Protein AF-A0A6G5RQU4-F1 (afdb_monomer)

pLDDT: mean 92.31, std 9.66, range [36.72, 98.44]

Nearest PDB structures (foldseek):
  3sw3-assembly1_A  TM=7.654E-01  e=9.729E-02  Aeromonas hydrophila
  3f9o-assembly1_A  TM=7.251E-01  e=9.093E-02  Aeromonas hydrophila
  3fai-assembly1_A  TM=7.241E-01  e=1.671E-01  Aeromonas hydrophila
  3q6v-assembly2_B  TM=7.255E-01  e=2.343E-01  Serratia fonticola
  3ie1-assembly4_D  TM=6.196E-01  e=1.275E-01  Thermus thermophilus HB8

Foldseek 3Di:
DVVVLCVVPVVVDAAAEAEQEAQQCVRPLCPVVVCVSRVNHAYEYAPVRLVSNVVCVVVNLVVQCVVVVNPGRNDPDGHDHDDPAWDDDVNDTDGDDDDD

Organism: NCBI:txid67305

Radius of gyration: 14.45 Å; Cα contacts (8 Å, |Δi|>4): 115; chains: 1; bounding box: 34×35×36 Å

Structure (mmCIF, N/CA/C/O backbone):
data_AF-A0A6G5RQU4-F1
#
_entry.id   AF-A0A6G5RQU4-F1
#
loop_
_atom_site.group_PDB
_atom_site.id
_atom_site.type_symbol
_atom_site.label_atom_id
_atom_site.label_alt_id
_atom_site.label_comp_id
_atom_site.label_asym_id
_atom_site.label_entity_id
_atom_site.label_seq_id
_atom_site.pdbx_PDB_ins_code
_atom_site.Cartn_x
_atom_site.Cartn_y
_atom_site.Cartn_z
_atom_site.occupancy
_atom_site.B_iso_or_equiv
_atom_site.auth_seq_id
_atom_site.auth_comp_id
_atom_site.auth_asym_id
_atom_site.auth_atom_id
_atom_site.pdbx_PDB_model_num
ATOM 1 N N . MET A 1 1 ? 8.469 -8.004 7.339 1.00 84.81 1 MET A N 1
ATOM 2 C CA . MET A 1 1 ? 7.035 -7.730 7.591 1.00 84.81 1 MET A CA 1
ATOM 3 C C . MET A 1 1 ? 6.545 -8.089 8.990 1.00 84.81 1 MET A C 1
ATOM 5 O O . MET A 1 1 ? 5.643 -7.405 9.456 1.00 84.81 1 MET A O 1
ATOM 9 N N . ALA A 1 2 ? 7.121 -9.087 9.672 1.00 88.06 2 ALA A N 1
ATOM 10 C CA . ALA A 1 2 ? 6.685 -9.497 11.015 1.00 88.06 2 ALA A CA 1
ATOM 11 C C . ALA A 1 2 ? 6.617 -8.342 12.035 1.00 88.06 2 ALA A C 1
ATOM 13 O O . ALA A 1 2 ? 5.615 -8.209 12.724 1.00 88.06 2 ALA A O 1
ATOM 14 N N . GLU A 1 3 ? 7.622 -7.461 12.058 1.00 94.06 3 GLU A N 1
ATOM 15 C CA . GLU A 1 3 ? 7.651 -6.304 12.967 1.00 94.06 3 GLU A CA 1
ATOM 16 C C . GLU A 1 3 ? 6.471 -5.341 12.759 1.00 94.06 3 GLU A C 1
ATOM 18 O O . GLU A 1 3 ? 5.811 -4.933 13.708 1.00 94.06 3 GLU A O 1
ATOM 23 N N . VAL A 1 4 ? 6.146 -5.004 11.506 1.00 92.94 4 VAL A N 1
ATOM 24 C CA . VAL A 1 4 ? 5.011 -4.115 11.200 1.00 92.94 4 VAL A CA 1
ATOM 25 C C . VAL A 1 4 ? 3.693 -4.765 11.615 1.00 92.94 4 VAL A C 1
ATOM 27 O O . VAL A 1 4 ? 2.857 -4.102 12.221 1.00 92.94 4 VAL A O 1
ATOM 30 N N . ALA A 1 5 ? 3.521 -6.062 11.339 1.00 93.38 5 ALA A N 1
ATOM 31 C CA . ALA A 1 5 ? 2.339 -6.799 11.776 1.00 93.38 5 ALA A CA 1
ATOM 32 C C . ALA A 1 5 ? 2.213 -6.798 13.308 1.00 93.38 5 ALA A C 1
ATOM 34 O O . ALA A 1 5 ? 1.146 -6.486 13.826 1.00 93.38 5 ALA A O 1
ATOM 35 N N . HIS A 1 6 ? 3.311 -7.042 14.027 1.00 95.12 6 HIS A N 1
ATOM 36 C CA . HIS A 1 6 ? 3.325 -6.984 15.486 1.00 95.12 6 HIS A CA 1
ATOM 37 C C . HIS A 1 6 ? 2.922 -5.600 16.011 1.00 95.12 6 HIS A C 1
ATOM 39 O O . HIS A 1 6 ? 2.065 -5.501 16.885 1.00 95.12 6 HIS A O 1
ATOM 45 N N . ARG A 1 7 ? 3.468 -4.520 15.439 1.00 96.69 7 ARG A N 1
ATOM 46 C CA . ARG A 1 7 ? 3.126 -3.141 15.827 1.00 96.69 7 ARG A CA 1
ATOM 47 C C . ARG A 1 7 ? 1.664 -2.775 15.562 1.00 96.69 7 ARG A C 1
ATOM 49 O O . ARG A 1 7 ? 1.122 -1.946 16.285 1.00 96.69 7 ARG A O 1
ATOM 56 N N . ILE A 1 8 ? 1.041 -3.370 14.546 1.00 95.56 8 ILE A N 1
ATOM 57 C CA . ILE A 1 8 ? -0.392 -3.205 14.259 1.00 95.56 8 ILE A CA 1
ATOM 58 C C . ILE A 1 8 ? -1.245 -3.928 15.310 1.00 95.56 8 ILE A C 1
ATOM 60 O O . ILE A 1 8 ? -2.277 -3.407 15.721 1.00 95.56 8 ILE A O 1
ATOM 64 N N . GLU A 1 9 ? -0.820 -5.110 15.759 1.00 94.62 9 GLU A N 1
ATOM 65 C CA . GLU A 1 9 ? -1.582 -5.943 16.698 1.00 94.62 9 GLU A CA 1
ATOM 66 C C . GLU A 1 9 ? -1.394 -5.559 18.165 1.00 94.62 9 GLU A C 1
ATOM 68 O O . GLU A 1 9 ? -2.331 -5.682 18.951 1.00 94.62 9 GLU A O 1
ATOM 73 N N . ALA A 1 10 ? -0.205 -5.082 18.539 1.00 97.00 10 ALA A N 1
ATOM 74 C CA . ALA A 1 10 ? 0.155 -4.765 19.920 1.00 97.00 10 ALA A CA 1
ATOM 75 C C . ALA A 1 10 ? -0.848 -3.838 20.646 1.00 97.00 10 ALA A C 1
ATOM 77 O O . ALA A 1 10 ? -1.113 -4.077 21.824 1.00 97.00 10 ALA A O 1
ATOM 78 N N . PRO A 1 11 ? -1.464 -2.827 19.997 1.00 95.19 11 PRO A N 1
ATOM 79 C CA . PRO A 1 11 ? -2.468 -1.973 20.633 1.00 95.19 11 PRO A CA 1
ATOM 80 C C . PRO A 1 11 ? -3.844 -2.631 20.840 1.00 95.19 11 PRO A C 1
ATOM 82 O O . PRO A 1 11 ? -4.726 -1.996 21.415 1.00 95.19 11 PRO A O 1
ATOM 85 N N . GLY A 1 12 ? -4.079 -3.843 20.321 1.00 95.31 12 GLY A N 1
ATOM 86 C CA . GLY A 1 12 ? -5.382 -4.518 20.382 1.00 95.31 12 GLY A CA 1
ATOM 87 C C . GLY A 1 12 ? -6.474 -3.873 19.517 1.00 95.31 12 GLY A C 1
ATOM 88 O O . GLY A 1 12 ? -7.661 -4.073 19.770 1.00 95.31 12 GLY A O 1
ATOM 89 N N . ARG A 1 13 ? -6.096 -3.071 18.512 1.00 93.50 13 ARG A N 1
ATOM 90 C CA . ARG A 1 13 ? -7.013 -2.418 17.562 1.00 93.50 13 ARG A CA 1
ATOM 91 C C . ARG A 1 13 ? -7.141 -3.239 16.277 1.00 93.50 13 ARG A C 1
ATOM 93 O O . ARG A 1 13 ? -6.252 -4.008 15.922 1.00 93.50 13 ARG A O 1
ATOM 100 N N . THR A 1 14 ? -8.239 -3.050 15.551 1.00 94.44 14 THR A N 1
ATOM 101 C CA . THR A 1 14 ? -8.462 -3.695 14.250 1.00 94.44 14 THR A CA 1
ATOM 102 C C . THR A 1 14 ? -7.922 -2.818 13.125 1.00 94.44 14 THR A C 1
ATOM 104 O O . THR A 1 14 ? -8.363 -1.683 12.959 1.00 94.44 14 THR A O 1
ATOM 107 N N . LEU A 1 15 ? -7.011 -3.351 12.308 1.00 95.81 15 LEU A N 1
ATOM 108 C CA . LEU A 1 15 ? -6.626 -2.710 11.052 1.00 95.81 15 LEU A CA 1
ATOM 109 C C . LEU A 1 15 ? -7.792 -2.788 10.058 1.00 95.81 15 LEU A C 1
ATOM 111 O O . LEU A 1 15 ? -8.180 -3.880 9.649 1.00 95.81 15 LEU A O 1
ATOM 115 N N . THR A 1 16 ? -8.330 -1.639 9.656 1.00 95.38 16 THR A N 1
ATOM 116 C CA . THR A 1 16 ? -9.436 -1.556 8.686 1.00 95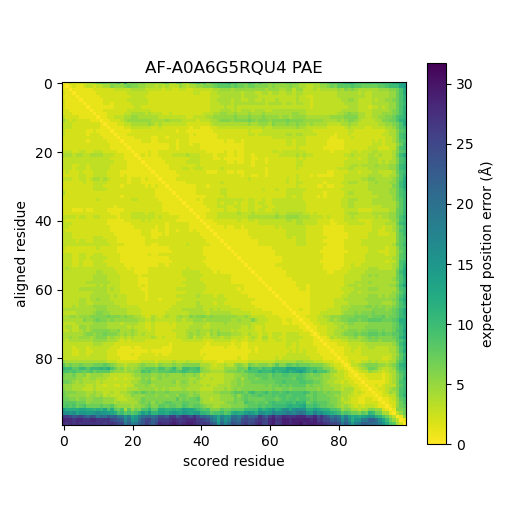.38 16 THR A CA 1
ATOM 117 C C . THR A 1 16 ? -8.973 -1.112 7.306 1.00 95.38 16 THR A C 1
ATOM 119 O O . THR A 1 16 ? -9.508 -1.577 6.304 1.00 95.38 16 THR A O 1
ATOM 122 N N . THR A 1 17 ? -7.982 -0.219 7.242 1.00 95.06 17 THR A N 1
ATOM 123 C CA . THR A 1 17 ? -7.545 0.415 5.995 1.00 95.06 17 THR A CA 1
ATOM 124 C C . THR A 1 17 ? -6.033 0.632 5.993 1.00 95.06 17 THR A C 1
ATOM 126 O O . THR A 1 17 ? -5.473 1.159 6.950 1.00 95.06 17 THR A O 1
ATOM 129 N N . THR A 1 18 ? -5.375 0.261 4.898 1.00 95.19 18 THR A N 1
ATOM 130 C CA . THR A 1 18 ? -3.999 0.632 4.554 1.00 95.19 18 THR A CA 1
ATOM 131 C C . THR A 1 18 ? -4.053 1.634 3.408 1.00 95.19 18 THR A C 1
ATOM 133 O O . THR A 1 18 ? -4.518 1.298 2.321 1.00 95.19 18 THR A O 1
ATOM 136 N N . PHE A 1 19 ? -3.588 2.861 3.631 1.00 94.94 19 PHE A N 1
ATOM 137 C CA . PHE A 1 19 ? -3.517 3.879 2.583 1.00 94.94 19 PHE A CA 1
ATOM 138 C C . PHE A 1 19 ? -2.121 3.926 1.957 1.00 94.94 19 PHE A C 1
ATOM 140 O O . PHE A 1 19 ? -1.128 4.090 2.667 1.00 94.94 19 PHE A O 1
ATOM 147 N N . ILE A 1 20 ? -2.042 3.805 0.632 1.00 96.00 20 ILE A N 1
ATOM 148 C CA . ILE A 1 20 ? -0.793 3.924 -0.127 1.00 96.00 20 ILE A CA 1
ATOM 149 C C . ILE A 1 20 ? -0.660 5.360 -0.631 1.00 96.00 20 ILE A C 1
ATOM 151 O O . ILE A 1 20 ? -1.500 5.849 -1.385 1.00 96.00 20 ILE A O 1
ATOM 155 N N . THR A 1 21 ? 0.409 6.040 -0.215 1.00 94.12 21 THR A N 1
ATOM 156 C CA . THR A 1 21 ? 0.555 7.485 -0.435 1.00 94.12 21 THR A CA 1
ATOM 157 C C . THR A 1 21 ? 0.963 7.853 -1.862 1.00 94.12 21 THR A C 1
ATOM 159 O O . THR A 1 21 ? 0.473 8.852 -2.382 1.00 94.12 21 THR A O 1
ATOM 162 N N . HIS A 1 22 ? 1.847 7.079 -2.497 1.00 95.50 22 HIS A N 1
ATOM 163 C CA . HIS A 1 22 ? 2.301 7.274 -3.880 1.00 95.50 22 HIS A CA 1
ATOM 164 C C . HIS A 1 22 ? 2.906 5.983 -4.456 1.00 95.50 22 HIS A C 1
ATOM 166 O O . HIS A 1 22 ? 3.109 5.006 -3.733 1.00 95.50 22 HIS A O 1
ATOM 172 N N . ALA A 1 23 ? 3.186 5.967 -5.761 1.00 97.00 23 ALA A N 1
ATOM 173 C CA . ALA A 1 23 ? 3.444 4.750 -6.529 1.00 97.00 23 ALA A CA 1
ATOM 174 C C . ALA A 1 23 ? 4.887 4.210 -6.474 1.00 97.00 23 ALA A C 1
ATOM 176 O O . ALA A 1 23 ? 5.288 3.449 -7.349 1.00 97.00 23 ALA A O 1
ATOM 177 N N . HIS A 1 24 ? 5.681 4.549 -5.459 1.00 96.56 24 HIS A N 1
ATOM 178 C CA . HIS A 1 24 ? 7.013 3.961 -5.289 1.00 96.56 24 HIS A CA 1
ATOM 179 C C . HIS A 1 24 ? 6.935 2.605 -4.576 1.00 96.56 24 HIS A C 1
ATOM 181 O O . HIS A 1 24 ? 6.243 2.461 -3.570 1.00 96.56 24 HIS A O 1
ATOM 187 N N . ALA A 1 25 ? 7.708 1.621 -5.034 1.00 94.62 25 ALA A N 1
ATOM 188 C CA . ALA A 1 25 ? 7.727 0.252 -4.512 1.00 94.62 25 ALA A CA 1
ATOM 189 C C . ALA A 1 25 ? 7.922 0.159 -2.989 1.00 94.62 25 ALA A C 1
ATOM 191 O O . ALA A 1 25 ? 7.283 -0.671 -2.339 1.00 94.62 25 ALA A O 1
ATOM 192 N N . ALA A 1 26 ? 8.701 1.066 -2.390 1.00 94.50 26 ALA A N 1
ATOM 193 C CA . ALA A 1 26 ? 8.880 1.141 -0.937 1.00 94.50 26 ALA A CA 1
ATOM 194 C C . ALA A 1 26 ? 7.562 1.319 -0.155 1.00 94.50 26 ALA A C 1
ATOM 196 O O . ALA A 1 26 ? 7.497 0.969 1.021 1.00 94.50 26 ALA A O 1
ATOM 197 N N . HIS A 1 27 ? 6.513 1.839 -0.799 1.00 96.19 27 HIS A N 1
ATOM 198 C CA . HIS A 1 27 ? 5.227 2.138 -0.175 1.00 96.19 27 HIS A CA 1
ATOM 199 C C . HIS A 1 27 ? 4.202 1.010 -0.299 1.00 96.19 27 HIS A C 1
ATOM 201 O O . HIS A 1 27 ? 3.242 1.004 0.466 1.00 96.19 27 HIS A O 1
ATOM 207 N N . TYR A 1 28 ? 4.379 0.058 -1.223 1.00 96.06 28 TYR A N 1
ATOM 208 C CA . TYR A 1 28 ? 3.365 -0.972 -1.481 1.00 96.06 28 TYR A CA 1
ATOM 209 C C . TYR A 1 28 ? 3.905 -2.402 -1.622 1.00 96.06 28 TYR A C 1
ATOM 211 O O . TYR A 1 28 ? 3.107 -3.332 -1.596 1.00 96.06 28 TYR A O 1
ATOM 219 N N . LEU A 1 29 ? 5.222 -2.643 -1.686 1.00 94.56 29 LEU A N 1
ATOM 220 C CA . LEU A 1 29 ? 5.750 -4.015 -1.794 1.00 94.56 29 LEU A CA 1
ATOM 221 C C . LEU A 1 29 ? 5.429 -4.907 -0.579 1.00 94.56 29 LEU A C 1
ATOM 223 O O . LEU A 1 29 ? 5.494 -6.127 -0.669 1.00 94.56 29 LEU A O 1
ATOM 227 N N . GLY A 1 30 ? 5.074 -4.324 0.568 1.00 94.50 30 GLY A N 1
ATOM 228 C CA . GLY A 1 30 ? 4.603 -5.075 1.736 1.00 94.50 30 GLY A CA 1
ATOM 229 C C . GLY A 1 30 ? 3.125 -5.478 1.683 1.00 94.50 30 GLY A C 1
ATOM 230 O O . GLY A 1 30 ? 2.660 -6.173 2.589 1.00 94.50 30 GLY A O 1
ATOM 231 N N . LEU A 1 31 ? 2.373 -5.027 0.674 1.00 95.50 31 LEU A N 1
ATOM 232 C CA . LEU A 1 31 ? 0.914 -5.052 0.685 1.00 95.50 31 LEU A CA 1
ATOM 233 C C . LEU A 1 31 ? 0.337 -6.472 0.707 1.00 95.50 31 LEU A C 1
ATOM 235 O O . LEU A 1 31 ? -0.533 -6.762 1.523 1.00 95.50 31 LEU A O 1
ATOM 239 N N . GLU A 1 32 ? 0.837 -7.381 -0.124 1.00 94.81 32 GLU A N 1
ATOM 240 C CA . GLU A 1 32 ? 0.374 -8.773 -0.161 1.00 94.81 32 GLU A CA 1
ATOM 241 C C . GLU A 1 32 ? 0.596 -9.501 1.176 1.00 94.81 32 GLU A C 1
ATOM 243 O O . GLU A 1 32 ? -0.275 -10.240 1.647 1.00 94.81 32 GLU A O 1
ATOM 248 N N . SER A 1 33 ? 1.718 -9.220 1.849 1.00 94.31 33 SER A N 1
ATOM 249 C CA . SER A 1 33 ? 1.994 -9.743 3.193 1.00 94.31 33 SER A CA 1
ATOM 250 C C . SER A 1 33 ? 1.013 -9.197 4.234 1.00 94.31 33 SER A C 1
ATOM 252 O O . SER A 1 33 ? 0.517 -9.953 5.069 1.00 94.31 33 SER A O 1
ATOM 254 N N . LEU A 1 3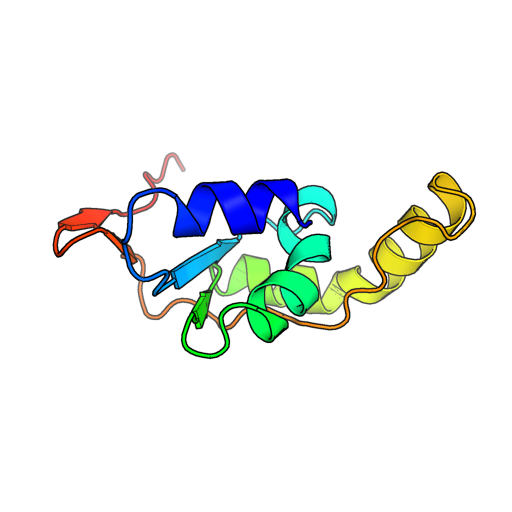4 ? 0.706 -7.894 4.185 1.00 94.69 34 LEU A N 1
ATOM 255 C CA . LEU A 1 34 ? -0.290 -7.286 5.071 1.00 94.69 34 LEU A CA 1
ATOM 256 C C . LEU A 1 34 ? -1.687 -7.846 4.805 1.00 94.69 34 LEU A C 1
ATOM 258 O O . LEU A 1 34 ? -2.379 -8.198 5.753 1.00 94.69 34 LEU A O 1
ATOM 262 N N . ARG A 1 35 ? -2.076 -8.006 3.538 1.00 94.12 35 ARG A N 1
ATOM 263 C CA . ARG A 1 35 ? -3.381 -8.555 3.150 1.00 94.12 35 ARG A CA 1
ATOM 264 C C . ARG A 1 35 ? -3.547 -10.010 3.585 1.00 94.12 35 ARG A C 1
ATOM 266 O O . ARG A 1 35 ? -4.623 -10.386 4.032 1.00 94.12 35 ARG A O 1
ATOM 273 N N . SER A 1 36 ? -2.484 -10.812 3.523 1.00 93.94 36 SER A N 1
ATOM 274 C CA . SER A 1 36 ? -2.504 -12.183 4.052 1.00 93.94 36 SER A CA 1
ATOM 275 C C . SER A 1 36 ? -2.689 -12.216 5.571 1.00 93.94 36 SER A C 1
ATOM 277 O O . SER A 1 36 ? -3.376 -13.095 6.086 1.00 93.94 36 SER A O 1
ATOM 279 N N . ARG A 1 37 ? -2.098 -11.261 6.303 1.00 95.38 37 ARG A N 1
ATOM 280 C CA . ARG A 1 37 ? -2.182 -11.217 7.771 1.00 95.38 37 ARG A CA 1
ATOM 281 C C . ARG A 1 37 ? -3.455 -10.553 8.302 1.00 95.38 37 ARG A C 1
ATOM 283 O O . ARG A 1 37 ? -3.922 -10.925 9.379 1.00 95.38 37 ARG A O 1
ATOM 290 N N . PHE A 1 38 ? -3.993 -9.592 7.558 1.00 96.44 38 PHE A N 1
ATOM 291 C CA . PHE A 1 38 ? -5.161 -8.780 7.896 1.00 96.44 38 PHE A CA 1
ATOM 292 C C . PHE A 1 38 ? -6.158 -8.781 6.724 1.00 96.44 38 PHE A C 1
ATOM 294 O O . PHE A 1 38 ? -6.369 -7.748 6.092 1.00 96.44 38 PHE A O 1
ATOM 301 N N . PRO A 1 39 ? -6.796 -9.924 6.412 1.00 95.25 39 PRO A N 1
ATOM 302 C CA . PRO A 1 39 ? -7.620 -10.074 5.207 1.00 95.25 39 PRO A CA 1
ATOM 303 C C . PRO A 1 39 ? -8.872 -9.185 5.181 1.00 95.25 39 PRO A C 1
ATOM 305 O O . PRO A 1 39 ? -9.457 -8.992 4.122 1.00 95.25 39 PRO A O 1
ATOM 308 N N . GLN A 1 40 ? -9.281 -8.649 6.335 1.00 94.31 40 GLN A N 1
ATOM 309 C CA . GLN A 1 40 ? -10.406 -7.715 6.456 1.00 94.31 40 GLN A CA 1
ATOM 310 C C . GLN A 1 40 ? -10.009 -6.259 6.166 1.00 94.31 40 GLN A C 1
ATOM 312 O O . GLN A 1 40 ? -10.881 -5.416 5.965 1.00 94.31 40 GLN A O 1
ATOM 317 N N . ALA A 1 41 ? -8.710 -5.947 6.172 1.00 95.88 41 ALA A N 1
ATOM 318 C CA . ALA A 1 41 ? -8.232 -4.600 5.918 1.00 95.88 41 ALA A CA 1
ATOM 319 C C . ALA A 1 41 ? -8.261 -4.300 4.416 1.00 95.88 41 ALA A C 1
ATOM 321 O O . ALA A 1 41 ? -7.692 -5.040 3.610 1.00 95.88 41 ALA A O 1
ATOM 322 N N . LYS A 1 42 ? -8.869 -3.176 4.040 1.00 95.06 42 LYS A N 1
ATOM 323 C CA . LYS A 1 42 ? -8.804 -2.660 2.672 1.00 95.06 42 LYS A CA 1
ATOM 324 C C . LYS A 1 42 ? -7.452 -2.016 2.419 1.00 95.06 42 LYS A C 1
ATOM 326 O O . LYS A 1 42 ? -6.864 -1.419 3.318 1.00 95.06 42 LYS A O 1
ATOM 331 N N . ALA A 1 43 ? -6.982 -2.079 1.184 1.00 96.38 43 ALA A N 1
ATOM 332 C CA . ALA A 1 43 ? -5.835 -1.305 0.741 1.00 96.38 43 ALA A CA 1
ATOM 333 C C . ALA A 1 43 ? -6.296 -0.321 -0.317 1.00 96.38 43 ALA A C 1
ATOM 335 O O . ALA A 1 43 ? -6.833 -0.743 -1.336 1.00 96.38 43 ALA A O 1
ATOM 336 N N . VAL A 1 44 ? -6.104 0.968 -0.066 1.00 95.94 44 VAL A N 1
ATOM 337 C CA . VAL A 1 44 ? -6.648 2.039 -0.902 1.00 95.94 44 VAL A CA 1
ATOM 338 C C . VAL A 1 44 ? -5.574 3.058 -1.255 1.00 95.94 44 VAL A C 1
ATOM 340 O O . VAL A 1 44 ? -4.620 3.262 -0.505 1.00 95.94 44 VAL A O 1
ATOM 343 N N . ALA A 1 45 ? -5.718 3.701 -2.405 1.00 95.62 45 ALA A N 1
ATOM 344 C CA . ALA A 1 45 ? -4.857 4.790 -2.855 1.00 95.62 45 ALA A CA 1
ATOM 345 C C . ALA A 1 45 ? -5.656 5.756 -3.734 1.00 95.62 45 ALA A C 1
ATOM 347 O O . ALA A 1 45 ? -6.716 5.398 -4.242 1.00 95.62 45 ALA A O 1
ATOM 348 N N . LEU A 1 46 ? -5.153 6.971 -3.968 1.00 94.31 46 LEU A N 1
ATOM 349 C CA . LEU A 1 46 ? -5.791 7.868 -4.938 1.00 94.31 46 LEU A CA 1
ATOM 350 C C . LEU A 1 46 ? -5.884 7.192 -6.321 1.00 94.31 46 LEU A C 1
ATOM 352 O O . LEU A 1 46 ? -4.942 6.492 -6.701 1.00 94.31 46 LEU A O 1
ATOM 356 N N . PRO A 1 47 ? -6.950 7.423 -7.112 1.00 95.38 47 PRO A N 1
ATOM 357 C CA . PRO A 1 47 ? -7.100 6.791 -8.425 1.00 95.38 47 PRO A CA 1
ATOM 358 C C . PRO A 1 47 ? -5.887 6.971 -9.351 1.00 95.38 47 PRO A C 1
ATOM 360 O O . PRO A 1 47 ? -5.494 6.029 -10.039 1.00 95.38 47 PRO A O 1
ATOM 363 N N . SER A 1 48 ? -5.248 8.146 -9.324 1.00 95.38 48 SER A N 1
ATOM 364 C CA . SER A 1 48 ? -4.013 8.415 -10.073 1.00 95.38 48 SER A CA 1
ATOM 365 C C . SER A 1 48 ? -2.838 7.550 -9.604 1.00 95.38 48 SER A C 1
ATOM 367 O O . SER A 1 48 ? -2.127 6.988 -10.432 1.00 95.38 48 SER A O 1
ATOM 369 N N . VAL A 1 49 ? -2.682 7.369 -8.290 1.00 96.75 49 VAL A N 1
ATOM 370 C CA . VAL A 1 49 ? -1.660 6.493 -7.699 1.00 96.75 49 VAL A CA 1
ATOM 371 C C . VAL A 1 49 ? -1.923 5.033 -8.068 1.00 96.75 49 VAL A C 1
ATOM 373 O O . VAL A 1 49 ? -0.993 4.323 -8.435 1.00 96.75 49 VAL A O 1
ATOM 376 N N . VAL A 1 50 ? -3.180 4.574 -8.042 1.00 98.06 50 VAL A N 1
ATOM 377 C CA . VAL A 1 50 ? -3.533 3.212 -8.485 1.00 98.06 50 VAL A CA 1
ATOM 378 C C . VAL A 1 50 ? -3.156 2.996 -9.951 1.00 98.06 50 VAL A C 1
ATOM 380 O O . VAL A 1 50 ? -2.589 1.957 -10.290 1.00 98.06 50 VAL A O 1
ATOM 383 N N . ALA A 1 51 ? -3.466 3.959 -10.824 1.00 98.19 51 ALA A N 1
ATOM 384 C CA . ALA A 1 51 ? -3.112 3.888 -12.239 1.00 98.19 51 ALA A CA 1
ATOM 385 C C . ALA A 1 51 ? -1.590 3.817 -12.446 1.00 98.19 51 ALA A C 1
ATOM 387 O O . ALA A 1 51 ? -1.117 2.983 -13.218 1.00 98.19 51 ALA A O 1
ATOM 388 N N . GLU A 1 52 ? -0.822 4.624 -11.716 1.00 98.44 52 GLU A N 1
ATOM 389 C CA . GLU A 1 52 ? 0.640 4.620 -11.791 1.00 98.44 52 GLU A CA 1
ATOM 390 C C . GLU A 1 52 ? 1.253 3.318 -11.250 1.00 98.44 52 GLU A C 1
ATOM 392 O O . GLU A 1 52 ? 2.142 2.752 -11.889 1.00 98.44 52 GLU A O 1
ATOM 397 N N . ILE A 1 53 ? 0.741 2.776 -10.136 1.00 98.31 53 ILE A N 1
ATOM 398 C CA . ILE A 1 53 ? 1.170 1.465 -9.622 1.00 98.31 53 ILE A CA 1
ATOM 399 C C . ILE A 1 53 ? 0.907 0.389 -10.679 1.00 98.31 53 ILE A C 1
ATOM 401 O O . ILE A 1 53 ? 1.817 -0.368 -10.996 1.00 98.31 53 ILE A O 1
ATOM 405 N N . LYS A 1 54 ? -0.288 0.345 -11.286 1.00 98.19 54 LYS A N 1
ATOM 406 C CA . LYS A 1 54 ? -0.603 -0.626 -12.354 1.00 98.19 54 LYS A CA 1
ATOM 407 C C . LYS A 1 54 ? 0.350 -0.521 -13.546 1.00 98.19 54 LYS A C 1
ATOM 409 O O . LYS A 1 54 ? 0.697 -1.540 -14.131 1.00 98.19 54 LYS A O 1
ATOM 414 N N . ALA A 1 55 ? 0.759 0.692 -13.910 1.00 98.25 55 ALA A N 1
ATOM 415 C CA . ALA A 1 55 ? 1.655 0.920 -15.040 1.00 98.25 55 ALA A CA 1
ATOM 416 C C . ALA A 1 55 ? 3.118 0.548 -14.742 1.00 98.25 55 ALA A C 1
ATOM 418 O O . ALA A 1 55 ? 3.862 0.202 -15.657 1.00 98.25 55 ALA A O 1
ATOM 419 N N . THR A 1 56 ? 3.548 0.633 -13.480 1.00 97.69 56 THR A N 1
ATOM 420 C CA . THR A 1 56 ? 4.973 0.559 -13.113 1.00 97.69 56 THR A CA 1
ATOM 421 C C . THR A 1 56 ? 5.337 -0.647 -12.247 1.00 97.69 56 THR A C 1
ATOM 423 O O . THR A 1 56 ? 6.526 -0.953 -12.118 1.00 97.69 56 THR A O 1
ATOM 426 N N . SER A 1 57 ? 4.362 -1.360 -11.667 1.00 96.62 57 SER A N 1
ATOM 427 C CA . SER A 1 57 ? 4.611 -2.360 -10.621 1.00 96.62 57 SER A CA 1
ATOM 428 C C . SER A 1 57 ? 5.523 -3.490 -11.064 1.00 96.62 57 SER A C 1
ATOM 430 O O . SER A 1 57 ? 6.387 -3.903 -10.293 1.00 96.62 57 SER A O 1
ATOM 432 N N . ASP A 1 58 ? 5.374 -3.969 -12.298 1.00 96.62 58 ASP A N 1
ATOM 433 C CA . ASP A 1 58 ? 6.198 -5.056 -12.824 1.00 96.62 58 ASP A CA 1
ATOM 434 C C . ASP A 1 58 ? 7.663 -4.650 -12.980 1.00 96.62 58 ASP A C 1
ATOM 436 O O . ASP A 1 58 ? 8.564 -5.374 -12.545 1.00 96.62 58 ASP A O 1
ATOM 440 N N . ALA A 1 59 ? 7.904 -3.464 -13.545 1.00 97.06 59 ALA A N 1
ATOM 441 C CA . ALA A 1 59 ? 9.247 -2.921 -13.705 1.00 97.06 59 ALA A CA 1
ATOM 442 C C . ALA A 1 59 ? 9.907 -2.692 -12.340 1.00 97.06 59 ALA A C 1
ATOM 444 O O . ALA A 1 59 ? 11.020 -3.163 -12.107 1.00 97.06 59 ALA A O 1
ATOM 445 N N . GLN A 1 60 ? 9.192 -2.058 -11.405 1.00 96.50 60 GLN A N 1
ATOM 446 C CA . GLN A 1 60 ? 9.701 -1.814 -10.057 1.00 96.50 60 GLN A CA 1
ATOM 447 C C . GLN A 1 60 ? 9.996 -3.118 -9.308 1.00 96.50 60 GLN A C 1
ATOM 449 O O . GLN A 1 60 ? 11.045 -3.235 -8.678 1.00 96.50 60 GLN A O 1
ATOM 454 N N . ARG A 1 61 ? 9.124 -4.129 -9.416 1.00 95.69 61 ARG A N 1
ATOM 455 C CA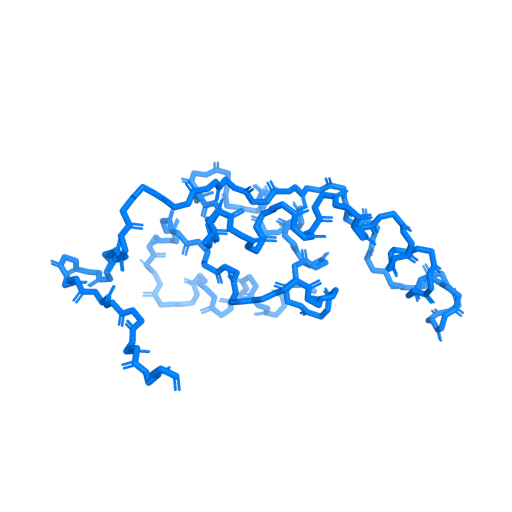 . ARG A 1 61 ? 9.329 -5.447 -8.798 1.00 95.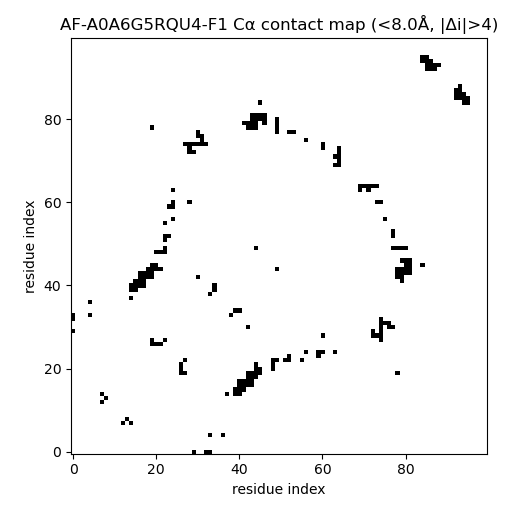69 61 ARG A CA 1
ATOM 456 C C . ARG A 1 61 ? 10.594 -6.122 -9.321 1.00 95.69 61 ARG A C 1
ATOM 458 O O . ARG A 1 61 ? 11.377 -6.646 -8.531 1.00 95.69 61 ARG A O 1
ATOM 465 N N . LYS A 1 62 ? 10.837 -6.065 -10.635 1.00 96.06 62 LYS A N 1
ATOM 466 C CA . LYS A 1 62 ? 12.071 -6.584 -11.240 1.00 96.06 62 LYS A CA 1
ATOM 467 C C . LYS A 1 62 ? 13.305 -5.844 -10.713 1.00 96.06 62 LYS A C 1
ATOM 469 O O . LYS A 1 62 ? 14.214 -6.497 -10.209 1.00 96.06 62 LYS A O 1
ATOM 474 N N . THR A 1 63 ? 13.303 -4.512 -10.763 1.00 96.19 63 THR A N 1
ATOM 475 C CA . THR A 1 63 ? 14.416 -3.677 -10.283 1.00 96.19 63 THR A CA 1
ATOM 476 C C . THR A 1 63 ? 14.731 -3.934 -8.811 1.00 96.19 63 THR A C 1
ATOM 478 O O . THR A 1 63 ? 15.888 -4.113 -8.446 1.00 96.19 63 THR A O 1
ATOM 481 N N . TRP A 1 64 ? 13.713 -4.026 -7.954 1.00 96.31 64 TRP A N 1
ATOM 482 C CA . TRP A 1 64 ? 13.910 -4.307 -6.532 1.00 96.31 64 TRP A CA 1
ATOM 483 C C . TRP A 1 64 ? 14.454 -5.713 -6.291 1.00 96.31 64 TRP A C 1
ATOM 485 O O . TRP A 1 64 ? 15.356 -5.891 -5.474 1.00 96.31 64 TRP A O 1
ATOM 495 N N . ARG A 1 65 ? 13.966 -6.722 -7.021 1.00 95.44 65 ARG A N 1
ATOM 496 C CA . ARG A 1 65 ? 14.553 -8.064 -6.950 1.00 95.44 65 ARG A CA 1
ATOM 497 C C . ARG A 1 65 ? 16.023 -8.059 -7.363 1.00 95.44 65 ARG A C 1
ATOM 499 O O . ARG A 1 65 ? 16.803 -8.754 -6.732 1.00 95.44 65 ARG A O 1
ATOM 506 N N . GLU A 1 66 ? 16.415 -7.287 -8.369 1.00 96.19 66 GLU A N 1
ATOM 507 C CA . GLU A 1 66 ? 17.822 -7.163 -8.769 1.00 96.19 66 GLU A CA 1
ATOM 508 C C . GLU A 1 66 ? 18.660 -6.467 -7.685 1.00 96.19 66 GLU A C 1
ATOM 510 O O . GLU A 1 66 ? 19.681 -7.005 -7.263 1.00 96.19 66 GLU A O 1
ATOM 515 N N . TRP A 1 67 ? 18.203 -5.323 -7.166 1.00 96.06 67 TRP A N 1
ATOM 516 C CA . TRP A 1 67 ? 18.926 -4.547 -6.148 1.00 96.06 67 TRP A CA 1
ATOM 517 C C . TRP A 1 67 ? 19.130 -5.285 -4.827 1.00 96.06 67 TRP A C 1
ATOM 519 O O . TRP A 1 67 ? 20.148 -5.095 -4.168 1.00 96.06 67 TRP A O 1
ATOM 529 N N . PHE A 1 68 ? 18.168 -6.117 -4.434 1.00 94.94 68 PHE A N 1
ATOM 530 C CA . PHE A 1 68 ? 18.225 -6.872 -3.184 1.00 94.94 68 PHE A CA 1
ATOM 531 C C . PHE A 1 68 ? 18.604 -8.342 -3.393 1.00 94.94 68 PHE A C 1
ATOM 533 O O . PHE A 1 68 ? 18.327 -9.162 -2.519 1.00 94.94 68 PHE A O 1
ATOM 540 N N . GLU A 1 69 ? 19.211 -8.698 -4.531 1.00 96.06 69 GLU A N 1
ATOM 541 C CA . GLU A 1 69 ? 19.681 -10.065 -4.823 1.00 96.06 69 GLU A CA 1
ATOM 542 C C . GLU A 1 69 ? 18.582 -11.130 -4.612 1.00 96.06 69 GLU A C 1
ATOM 544 O O . GLU A 1 69 ? 18.789 -12.189 -4.024 1.00 96.06 69 GLU A O 1
ATOM 549 N N . GLY A 1 70 ? 17.358 -10.812 -5.025 1.00 93.00 70 GLY A N 1
ATOM 550 C CA . GLY A 1 70 ? 16.176 -11.660 -4.89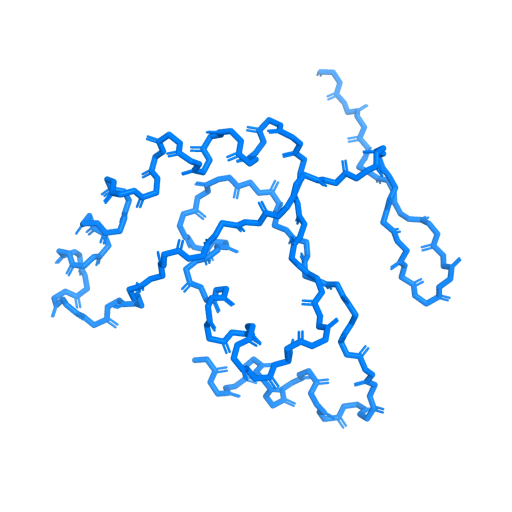2 1.00 93.00 70 GLY A CA 1
ATOM 551 C C . GLY A 1 70 ? 15.528 -11.667 -3.504 1.00 93.00 70 GLY A C 1
ATOM 552 O O . GLY A 1 70 ? 14.509 -12.328 -3.337 1.00 93.00 70 GLY A O 1
ATOM 553 N N . ARG A 1 71 ? 16.061 -10.928 -2.521 1.00 92.19 71 ARG A N 1
ATOM 554 C CA . ARG A 1 71 ? 15.529 -10.864 -1.144 1.00 92.19 71 ARG A CA 1
ATOM 555 C C . ARG A 1 71 ? 14.396 -9.849 -0.957 1.00 92.19 71 ARG A C 1
ATOM 557 O O . ARG A 1 71 ? 13.812 -9.787 0.124 1.00 92.19 71 ARG A O 1
ATOM 564 N N . ALA A 1 72 ? 14.100 -9.036 -1.972 1.00 92.06 72 ALA A N 1
ATOM 565 C CA . ALA A 1 72 ? 12.944 -8.142 -1.954 1.00 92.06 72 ALA A CA 1
ATOM 566 C C . ALA A 1 72 ? 11.627 -8.935 -1.951 1.00 92.06 72 ALA A C 1
ATOM 568 O O . ALA A 1 72 ? 11.555 -10.043 -2.481 1.00 92.06 72 ALA A O 1
ATOM 569 N N . LEU A 1 73 ? 10.576 -8.341 -1.383 1.00 91.50 73 LEU A N 1
ATOM 570 C CA . LEU A 1 73 ? 9.228 -8.906 -1.449 1.00 91.50 73 LEU A CA 1
ATOM 571 C C . LEU A 1 73 ? 8.715 -8.901 -2.894 1.00 91.50 73 LEU A C 1
ATOM 573 O O . LEU A 1 73 ? 8.861 -7.908 -3.609 1.00 91.50 73 LEU A O 1
ATOM 577 N N . ASP A 1 74 ? 8.077 -9.999 -3.294 1.00 90.25 74 ASP A N 1
ATOM 578 C CA . ASP A 1 74 ? 7.510 -10.194 -4.630 1.00 90.25 74 ASP A CA 1
ATOM 579 C C . ASP A 1 74 ? 6.006 -9.893 -4.620 1.00 90.25 74 ASP A C 1
ATOM 581 O O . ASP A 1 74 ? 5.171 -10.783 -4.702 1.00 90.25 74 ASP A O 1
ATOM 585 N N . ASN A 1 75 ? 5.649 -8.620 -4.441 1.00 93.06 75 ASN A N 1
ATOM 586 C CA . ASN A 1 75 ? 4.249 -8.215 -4.327 1.00 93.06 75 ASN A CA 1
ATOM 587 C C . ASN A 1 75 ? 3.595 -8.013 -5.694 1.00 93.06 75 ASN A C 1
ATOM 589 O O . ASN A 1 75 ? 4.021 -7.157 -6.475 1.00 93.06 75 ASN A O 1
ATOM 593 N N . THR A 1 76 ? 2.483 -8.7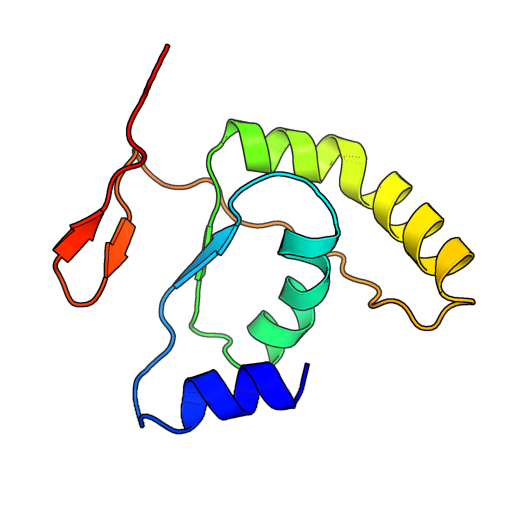11 -5.910 1.00 94.06 76 THR A N 1
ATOM 594 C CA . THR A 1 76 ? 1.606 -8.520 -7.077 1.00 94.06 76 THR A CA 1
ATOM 595 C C . THR A 1 76 ? 0.304 -7.789 -6.740 1.00 94.06 76 THR A C 1
ATOM 597 O O . THR A 1 76 ? -0.451 -7.414 -7.637 1.00 94.06 76 THR A O 1
ATOM 600 N N . ALA A 1 77 ? 0.036 -7.544 -5.453 1.00 95.12 77 ALA A N 1
ATOM 601 C CA . ALA A 1 77 ? -1.172 -6.859 -5.019 1.00 95.12 77 ALA A CA 1
ATOM 60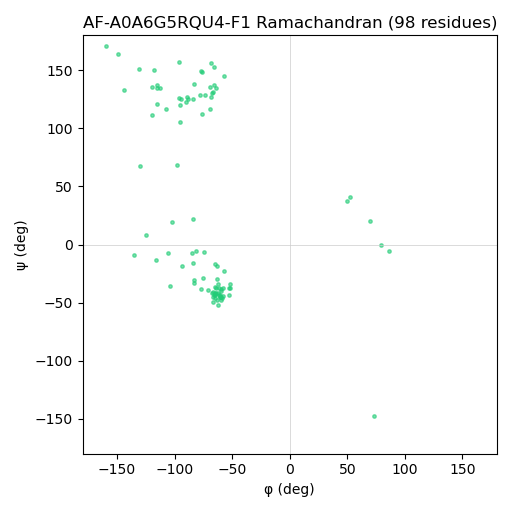2 C C . ALA A 1 77 ? -1.168 -5.377 -5.428 1.00 95.12 77 ALA A C 1
ATOM 604 O O . ALA A 1 77 ? -0.186 -4.658 -5.226 1.00 95.12 77 ALA A O 1
ATOM 605 N N . ILE A 1 78 ? -2.312 -4.924 -5.941 1.00 97.25 78 ILE A N 1
ATOM 606 C CA . ILE A 1 78 ? -2.595 -3.539 -6.324 1.00 97.25 78 ILE A CA 1
ATOM 607 C C . ILE A 1 78 ? -3.666 -2.991 -5.366 1.00 97.25 78 ILE A C 1
ATOM 609 O O . ILE A 1 78 ? -4.642 -3.703 -5.113 1.00 97.25 78 ILE A O 1
ATOM 613 N N . PRO A 1 79 ? -3.516 -1.767 -4.824 1.00 97.44 79 PRO A N 1
ATOM 614 C CA . PRO A 1 79 ? -4.554 -1.150 -4.002 1.00 97.44 79 PRO A CA 1
ATOM 615 C C . PRO A 1 79 ? -5.800 -0.787 -4.825 1.00 97.44 79 PRO A C 1
ATOM 617 O O . PRO A 1 79 ? -5.740 -0.570 -6.037 1.00 97.44 79 PRO A O 1
ATOM 620 N N . GLU A 1 80 ? -6.934 -0.687 -4.145 1.00 97.12 80 GLU A N 1
ATOM 621 C CA . GLU A 1 80 ? -8.194 -0.203 -4.701 1.00 97.12 80 GLU A CA 1
ATOM 622 C C . GLU A 1 80 ? -8.179 1.333 -4.818 1.00 97.12 80 GLU A C 1
ATOM 624 O O . GLU A 1 80 ? -7.510 2.012 -4.030 1.00 97.12 80 GLU A O 1
ATOM 629 N N . PRO A 1 81 ? -8.886 1.921 -5.801 1.00 96.50 81 PRO A N 1
ATOM 630 C CA . PRO A 1 81 ? -9.068 3.366 -5.836 1.00 96.50 81 PRO A CA 1
ATOM 631 C C . PRO A 1 81 ? -9.870 3.812 -4.610 1.00 96.50 81 PRO A C 1
ATOM 633 O O . PRO A 1 81 ? -10.871 3.198 -4.256 1.00 96.50 81 PRO A O 1
ATOM 636 N N . LEU A 1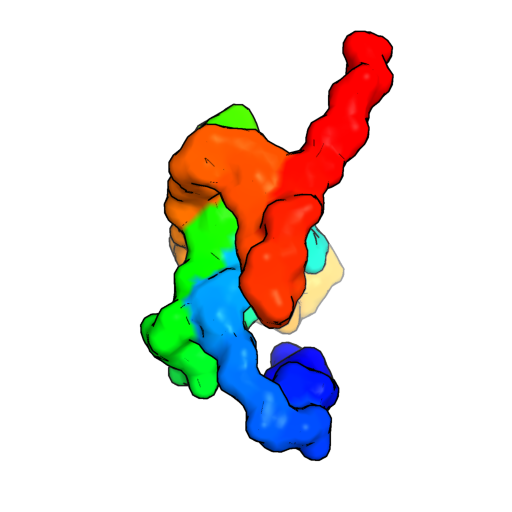 82 ? -9.413 4.876 -3.957 1.00 93.69 82 LEU A N 1
ATOM 637 C CA . LEU A 1 82 ? -10.132 5.514 -2.865 1.00 93.69 82 LEU A CA 1
ATOM 638 C C . LEU A 1 82 ? -11.419 6.146 -3.406 1.00 93.69 82 LEU A C 1
ATOM 640 O O . LEU A 1 82 ? -11.382 6.893 -4.387 1.00 93.69 82 LEU A O 1
ATOM 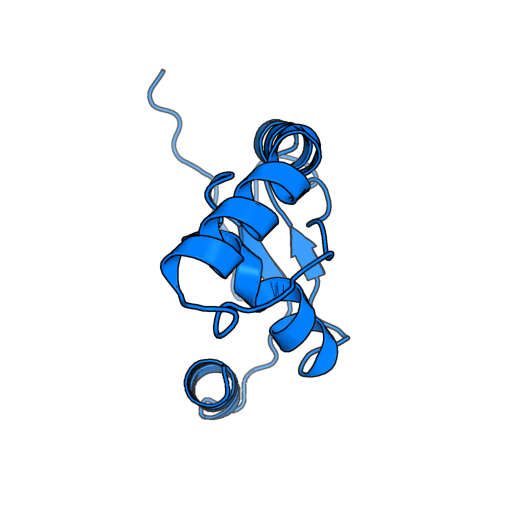644 N N . ASP A 1 83 ? -12.534 5.874 -2.735 1.00 87.25 83 ASP A N 1
ATOM 645 C CA . ASP A 1 83 ? -13.808 6.528 -3.011 1.00 87.25 83 ASP A CA 1
ATOM 646 C C . ASP A 1 83 ? -13.794 7.949 -2.430 1.00 87.25 83 ASP A C 1
ATOM 648 O O . ASP A 1 83 ? -13.770 8.148 -1.214 1.00 87.25 83 ASP A O 1
ATOM 652 N N . GLY A 1 84 ? -13.801 8.953 -3.308 1.00 86.25 84 GLY A N 1
ATOM 653 C CA . GLY A 1 84 ? -13.685 10.354 -2.908 1.00 86.25 84 GLY A CA 1
ATOM 654 C C . GLY A 1 84 ? -12.267 10.725 -2.462 1.00 86.25 84 GLY A C 1
ATOM 655 O O . GLY A 1 84 ? -11.277 10.225 -2.992 1.00 86.25 84 GLY A O 1
ATOM 656 N N . ASP A 1 85 ? -12.162 11.651 -1.512 1.00 84.50 85 ASP A N 1
ATOM 657 C CA . ASP A 1 85 ? -10.892 12.249 -1.075 1.00 84.50 85 ASP A CA 1
ATOM 658 C C . ASP A 1 85 ? -10.638 12.131 0.436 1.00 84.50 85 ASP A C 1
ATOM 660 O O . ASP A 1 85 ? -9.703 12.733 0.967 1.00 84.50 85 ASP A O 1
ATOM 664 N N . THR A 1 86 ? -11.485 11.365 1.125 1.00 86.69 86 THR A N 1
ATOM 665 C CA . THR A 1 86 ? -11.512 11.264 2.582 1.00 86.69 86 THR A CA 1
ATOM 666 C C . THR A 1 86 ? -11.245 9.831 3.027 1.00 86.69 86 THR A C 1
ATOM 668 O O . THR A 1 86 ? -11.830 8.883 2.510 1.00 86.69 86 THR A O 1
ATOM 671 N N . ILE A 1 87 ? -10.394 9.674 4.037 1.00 88.25 87 ILE A N 1
ATOM 672 C CA . ILE A 1 87 ? -10.128 8.406 4.723 1.00 88.25 87 ILE A CA 1
ATOM 673 C C . ILE A 1 87 ? -10.607 8.542 6.163 1.00 88.25 87 ILE A C 1
ATOM 675 O O . ILE A 1 87 ? -10.358 9.560 6.802 1.00 88.25 87 ILE A O 1
ATOM 679 N N . LEU A 1 88 ? -11.277 7.519 6.690 1.00 88.69 88 LEU A N 1
ATOM 680 C CA . LEU A 1 88 ? -11.713 7.500 8.085 1.00 88.69 88 LEU A CA 1
ATOM 681 C C . LEU A 1 88 ? -10.633 6.888 8.984 1.00 88.69 88 LEU A C 1
ATOM 683 O O . LEU A 1 88 ? -10.207 5.756 8.759 1.00 88.69 88 LEU A O 1
ATOM 687 N N . ILE A 1 89 ? -10.249 7.609 10.036 1.00 89.88 89 ILE A N 1
ATOM 688 C CA . ILE A 1 89 ? -9.419 7.119 11.140 1.00 89.88 89 ILE A CA 1
ATOM 689 C C . ILE A 1 89 ? -10.228 7.252 12.426 1.00 89.88 89 ILE A C 1
ATOM 691 O O . ILE A 1 89 ? -10.534 8.362 12.848 1.00 89.88 89 ILE A O 1
ATOM 695 N N . ASP A 1 90 ? -10.622 6.124 13.020 1.00 89.69 90 ASP A N 1
ATOM 696 C CA . ASP A 1 90 ? -11.443 6.081 14.242 1.00 89.69 90 ASP A CA 1
ATOM 697 C C . ASP A 1 90 ? -12.699 6.982 14.179 1.00 89.69 90 ASP A C 1
ATOM 699 O O . ASP A 1 90 ? -13.093 7.612 15.155 1.00 89.69 90 ASP A O 1
ATOM 703 N N . GLY A 1 91 ? -13.333 7.055 13.001 1.00 88.69 91 GLY A N 1
ATOM 704 C CA . GLY A 1 91 ? -14.517 7.888 12.748 1.00 88.69 91 GLY A CA 1
ATOM 705 C C . GLY A 1 91 ? -14.217 9.338 12.349 1.00 88.69 91 GLY A C 1
ATOM 706 O O . GLY A 1 91 ? -15.132 10.059 11.956 1.00 88.69 91 GLY A O 1
ATOM 707 N N . HIS A 1 92 ? -12.954 9.761 12.374 1.00 90.38 92 HIS A N 1
ATOM 708 C CA . HIS A 1 92 ? -12.523 11.085 11.938 1.00 90.38 92 HIS A CA 1
ATOM 709 C C . HIS A 1 92 ? -12.057 11.054 10.482 1.00 90.38 92 HIS A C 1
ATOM 711 O O . HIS A 1 92 ? -11.177 10.279 10.112 1.00 90.38 92 HIS A O 1
ATOM 717 N N . GLY A 1 93 ? -12.647 11.907 9.646 1.00 89.50 93 GLY A N 1
ATOM 718 C CA . GLY A 1 93 ? -12.229 12.064 8.257 1.00 89.50 93 GLY A CA 1
ATOM 719 C C . GLY A 1 93 ? -10.913 12.828 8.151 1.00 89.50 93 GLY A C 1
ATOM 720 O O . GLY A 1 93 ? -10.786 13.927 8.688 1.00 89.50 93 GLY A O 1
ATOM 721 N N . ILE A 1 94 ? -9.954 12.267 7.422 1.00 88.75 94 ILE A N 1
ATOM 722 C CA . ILE A 1 94 ? -8.720 12.934 7.014 1.00 88.75 94 ILE A CA 1
ATOM 723 C C . ILE A 1 94 ? -8.725 13.054 5.496 1.00 88.75 94 ILE A C 1
ATOM 725 O O . ILE A 1 94 ? -9.045 12.097 4.790 1.00 88.75 94 ILE A O 1
ATOM 729 N N . ARG A 1 95 ? -8.360 14.236 5.002 1.00 86.00 95 ARG A N 1
ATOM 730 C CA . ARG A 1 95 ? -8.216 14.540 3.578 1.00 86.00 95 ARG A CA 1
ATOM 731 C C . ARG A 1 95 ? -6.772 14.916 3.300 1.00 86.00 95 ARG A C 1
ATOM 733 O O . ARG A 1 95 ? -6.086 15.451 4.172 1.00 86.00 95 ARG A O 1
ATOM 740 N N . ARG A 1 96 ? -6.305 14.635 2.086 1.00 74.75 96 ARG A N 1
ATOM 741 C CA . ARG A 1 96 ? -5.026 15.177 1.627 1.00 74.75 96 ARG A CA 1
ATOM 742 C C . ARG A 1 96 ? -5.193 16.684 1.455 1.00 74.75 96 ARG A C 1
ATOM 744 O O . ARG A 1 96 ? -6.103 17.108 0.748 1.00 74.75 96 ARG A O 1
ATOM 751 N N . ASP A 1 97 ? -4.323 17.471 2.075 1.00 73.69 97 ASP A N 1
ATOM 752 C CA . ASP A 1 97 ? -4.268 18.901 1.791 1.00 73.69 97 ASP A CA 1
ATOM 753 C C . ASP A 1 97 ? -3.763 19.102 0.352 1.00 73.69 97 ASP A C 1
ATOM 755 O O . ASP A 1 97 ? -2.792 18.466 -0.074 1.00 73.69 97 ASP A O 1
ATOM 759 N N . HIS A 1 98 ? -4.473 19.908 -0.428 1.00 57.41 98 HIS A N 1
ATOM 760 C CA . HIS A 1 98 ? -4.065 20.276 -1.777 1.00 57.41 98 HIS A CA 1
ATOM 761 C C . HIS A 1 98 ? -3.326 21.614 -1.685 1.00 57.41 98 HIS A C 1
ATOM 763 O O . HIS A 1 98 ? -3.961 22.653 -1.545 1.00 57.41 98 HIS A O 1
ATOM 769 N N . ALA A 1 99 ? -1.999 21.590 -1.809 1.00 37.19 99 ALA A N 1
ATOM 770 C CA . ALA A 1 99 ? -1.303 22.690 -2.464 1.00 37.19 99 ALA A CA 1
ATOM 771 C C . ALA A 1 99 ? -1.273 22.353 -3.959 1.00 37.19 99 ALA A C 1
ATOM 773 O O . ALA A 1 99 ? -0.909 21.232 -4.329 1.00 37.19 99 ALA A O 1
ATOM 774 N N . GLU A 1 100 ? -1.772 23.283 -4.765 1.00 36.72 100 GLU A N 1
ATOM 775 C CA . GLU A 1 100 ? -1.725 23.254 -6.230 1.00 36.72 100 GLU A CA 1
ATOM 776 C C . GLU A 1 100 ? -0.294 23.089 -6.760 1.00 36.72 100 GLU A C 1
ATOM 778 O O . GLU A 1 100 ? 0.645 23.632 -6.129 1.00 36.72 100 GLU A O 1
#

Solvent-accessible surface area (backbone atoms only — not comparable to full-atom values): 6049 Å² total; per-residue (Å²): 109,68,67,62,54,47,64,54,48,72,79,74,53,83,73,55,71,45,78,40,90,53,63,51,58,94,60,46,37,62,45,45,64,48,40,72,77,37,72,79,31,45,44,29,18,51,55,68,36,35,52,47,30,73,76,40,45,68,62,48,49,52,51,42,25,61,76,45,77,62,72,44,66,88,48,82,65,76,54,43,62,43,76,79,69,59,47,75,55,98,85,44,76,46,62,79,83,81,79,130

Mean predicted aligned error: 3.89 Å

Sequence (100 aa):
MAEVAHRIEAPGRTLTTTFITHAHAAHYLGLESLRSRFPQAKAVALPSVVAEIKATSDAQRKTWREWFEGRALDNTAIPEPLDGDTILIDGHGIRRDHAE

Secondary structure (DSSP, 8-state):
-HHHHHHHHTT-PPP-EEEE-SS-HHHHTTHHHHHHH-TT-EEEE-HHHHHHHHHHHHHHHHHHHHHTTT-S------PEEPSTTEEEETTEEEE-----

InterPro domains:
  IPR036866 Ribonuclease Z/Hydroxyacylglutathione hydrolase-like [G3DSA:3.60.15.10] (1-98)
  IPR036866 Ribonuclease Z/Hydroxyacylglutathione hydrolase-like [SSF56281] (6-95)